Protein AF-A0AB37ZA26-F1 (afdb_monomer_lite)

Structure (mmCIF, N/CA/C/O backbone):
data_AF-A0AB37ZA26-F1
#
_entry.id   AF-A0AB37ZA26-F1
#
loop_
_atom_site.group_PDB
_atom_site.id
_atom_site.type_symbol
_atom_site.label_atom_id
_atom_site.label_alt_id
_atom_site.label_comp_id
_atom_site.label_asym_id
_atom_site.label_entity_id
_atom_site.label_seq_id
_atom_site.pdbx_PDB_ins_code
_atom_site.Cartn_x
_atom_site.Cartn_y
_atom_site.Cartn_z
_atom_site.occupancy
_atom_site.B_iso_or_equiv
_atom_site.auth_seq_id
_atom_site.auth_comp_id
_atom_site.auth_asym_id
_atom_site.auth_atom_id
_atom_site.pdbx_PDB_model_num
ATOM 1 N N . MET A 1 1 ? -25.877 15.113 -0.110 1.00 60.66 1 MET A N 1
ATOM 2 C CA . MET A 1 1 ? -24.576 14.410 -0.124 1.00 60.66 1 MET A CA 1
ATOM 3 C C . MET A 1 1 ? -24.466 13.686 -1.463 1.00 60.66 1 MET A C 1
ATOM 5 O O . MET A 1 1 ? -25.486 13.203 -1.935 1.00 60.66 1 MET A O 1
ATOM 9 N N . ASN A 1 2 ? -23.315 13.694 -2.143 1.00 89.75 2 ASN A N 1
ATOM 10 C CA . ASN A 1 2 ? -23.163 12.943 -3.402 1.00 89.75 2 ASN A CA 1
ATOM 11 C C . ASN A 1 2 ? -23.106 11.433 -3.080 1.00 89.75 2 ASN A C 1
ATOM 13 O O . ASN A 1 2 ? -22.449 11.061 -2.110 1.00 89.75 2 ASN A O 1
ATOM 17 N N . LYS A 1 3 ? -23.729 10.569 -3.896 1.00 82.69 3 LYS A N 1
ATOM 18 C CA . LYS A 1 3 ? -23.674 9.094 -3.773 1.00 82.69 3 LYS A CA 1
ATOM 19 C C . LYS A 1 3 ? -22.244 8.561 -3.620 1.00 82.69 3 LYS A C 1
ATOM 21 O O . LYS A 1 3 ? -22.006 7.597 -2.903 1.00 82.69 3 LYS A O 1
ATOM 26 N N . LEU A 1 4 ? -21.283 9.217 -4.271 1.00 76.06 4 LEU A N 1
ATOM 27 C CA . LEU A 1 4 ? -19.858 8.884 -4.183 1.00 76.06 4 LEU A CA 1
ATOM 28 C C . LEU A 1 4 ? -19.309 9.094 -2.763 1.00 76.06 4 LEU A C 1
ATOM 30 O O . LEU A 1 4 ? -18.535 8.292 -2.260 1.00 76.06 4 LEU A O 1
ATOM 34 N N . GLN A 1 5 ? -19.764 10.144 -2.089 1.00 75.88 5 GLN A N 1
ATOM 35 C CA . GLN A 1 5 ? -19.362 10.503 -0.733 1.00 75.88 5 GLN A CA 1
ATOM 36 C C . GLN A 1 5 ? -20.000 9.576 0.308 1.00 75.88 5 GLN A C 1
ATOM 38 O O . GLN A 1 5 ? -19.329 9.159 1.245 1.00 75.88 5 GLN A O 1
ATOM 43 N N . GLU A 1 6 ? -21.267 9.201 0.110 1.00 79.12 6 GLU A N 1
ATOM 44 C CA . GLU A 1 6 ? -21.939 8.177 0.924 1.00 79.12 6 GLU A CA 1
ATOM 45 C C . GLU A 1 6 ? -21.231 6.828 0.820 1.00 79.12 6 GLU A C 1
ATOM 47 O O . GLU A 1 6 ? -20.926 6.217 1.841 1.00 79.12 6 GLU A O 1
ATOM 52 N N . ALA A 1 7 ? -20.891 6.402 -0.400 1.00 76.56 7 ALA A N 1
ATOM 53 C CA . ALA A 1 7 ? -20.139 5.174 -0.606 1.00 76.56 7 ALA A CA 1
ATOM 54 C C . ALA A 1 7 ? -18.771 5.239 0.085 1.00 76.56 7 ALA A C 1
ATOM 56 O O . ALA A 1 7 ? -18.401 4.304 0.789 1.00 76.56 7 ALA A O 1
ATOM 57 N N . LEU A 1 8 ? -18.018 6.334 -0.066 1.00 72.44 8 LEU A N 1
ATOM 58 C CA . LEU A 1 8 ? -16.696 6.495 0.553 1.00 72.44 8 LEU A CA 1
ATOM 59 C C . LEU A 1 8 ? -16.746 6.456 2.088 1.00 72.44 8 LEU A C 1
ATOM 61 O O . LEU A 1 8 ? -15.865 5.846 2.693 1.00 72.44 8 LEU A O 1
ATOM 65 N N . ASN A 1 9 ? -17.791 7.029 2.686 1.00 78.38 9 ASN A N 1
ATOM 66 C CA . ASN A 1 9 ? -17.961 7.138 4.137 1.00 78.38 9 ASN A CA 1
ATOM 67 C C . ASN A 1 9 ? -18.639 5.924 4.789 1.00 78.38 9 ASN A C 1
ATOM 69 O O . ASN A 1 9 ? -18.799 5.911 6.008 1.00 78.38 9 ASN A O 1
ATOM 73 N N . ALA A 1 10 ? -19.054 4.923 4.010 1.00 84.62 10 ALA A N 1
ATOM 74 C CA . ALA A 1 10 ? -19.659 3.720 4.562 1.00 84.62 10 ALA A CA 1
ATOM 75 C C . ALA A 1 10 ? -18.673 3.003 5.514 1.00 84.62 10 ALA A C 1
ATOM 77 O O . ALA A 1 10 ? -17.527 2.756 5.114 1.00 84.62 10 ALA A O 1
ATOM 78 N N . PRO A 1 11 ? -19.090 2.676 6.753 1.00 85.94 11 PRO A N 1
ATOM 79 C CA . PRO A 1 11 ? -18.254 1.941 7.693 1.00 85.94 11 PRO A CA 1
ATOM 80 C C . PRO A 1 11 ? -17.977 0.531 7.171 1.00 85.94 11 PRO A C 1
ATOM 82 O O . PRO A 1 11 ? -18.810 -0.070 6.489 1.00 85.94 11 PRO A O 1
ATOM 85 N N . GLY A 1 12 ? -16.788 0.020 7.476 1.00 89.75 12 GLY A N 1
ATOM 86 C CA . GLY A 1 12 ? -16.419 -1.351 7.149 1.00 89.75 12 GLY A CA 1
ATOM 87 C C . GLY A 1 12 ? -16.925 -2.350 8.193 1.00 89.75 12 GLY A C 1
ATOM 88 O O . GLY A 1 12 ? -17.235 -1.987 9.326 1.00 89.75 12 GLY A O 1
ATOM 89 N N . ASP A 1 13 ? -17.001 -3.617 7.800 1.00 92.50 13 ASP A N 1
ATOM 90 C CA . ASP A 1 13 ? -17.467 -4.750 8.611 1.00 92.50 13 ASP A CA 1
ATOM 91 C C . ASP A 1 13 ? -16.323 -5.660 9.103 1.00 92.50 13 ASP A C 1
ATOM 93 O O . ASP A 1 13 ? -16.543 -6.637 9.818 1.00 92.50 13 ASP A O 1
ATOM 97 N N . THR A 1 14 ? -15.081 -5.342 8.742 1.00 94.44 14 THR A N 1
ATOM 98 C CA . THR A 1 14 ? -13.905 -6.178 8.984 1.00 94.44 14 THR A CA 1
ATOM 99 C C . THR A 1 14 ? -13.203 -5.757 10.279 1.00 94.44 14 THR A C 1
ATOM 101 O O . THR A 1 14 ? -12.944 -4.568 10.466 1.00 94.44 14 THR A O 1
ATOM 104 N N . PRO A 1 15 ? -12.827 -6.687 11.175 1.00 96.44 15 PRO A N 1
ATOM 105 C CA . PRO A 1 15 ? -12.039 -6.353 12.360 1.00 96.44 15 PRO A CA 1
ATOM 106 C C . PRO A 1 15 ? -10.756 -5.590 12.004 1.00 96.44 15 PRO A C 1
ATOM 108 O O . PRO A 1 15 ? -10.009 -6.014 11.114 1.00 96.44 15 PRO A O 1
ATOM 111 N N . LEU A 1 16 ? -10.452 -4.505 12.729 1.00 96.88 16 LEU A N 1
ATOM 112 C CA . LEU A 1 16 ? -9.301 -3.644 12.419 1.00 96.88 16 LEU A CA 1
ATOM 113 C C . LEU A 1 16 ? -7.978 -4.419 12.355 1.00 96.88 16 LEU A C 1
ATOM 115 O O . LEU A 1 16 ? -7.134 -4.134 11.510 1.00 96.88 16 LEU A O 1
ATOM 119 N N . TRP A 1 17 ? -7.792 -5.419 13.219 1.00 96.62 17 TRP A N 1
ATOM 120 C CA . TRP A 1 17 ? -6.559 -6.205 13.246 1.00 96.62 17 TRP A CA 1
ATOM 121 C C . TRP A 1 17 ? -6.336 -6.997 11.946 1.00 96.62 17 TRP A C 1
ATOM 123 O O . TRP A 1 17 ? -5.192 -7.140 11.530 1.00 96.62 17 TRP A O 1
ATOM 133 N N . ILE A 1 18 ? -7.401 -7.453 11.272 1.00 97.44 18 ILE A N 1
ATOM 134 C CA . ILE A 1 18 ? -7.316 -8.144 9.973 1.00 97.44 18 ILE A CA 1
ATOM 135 C C . ILE A 1 18 ? -6.9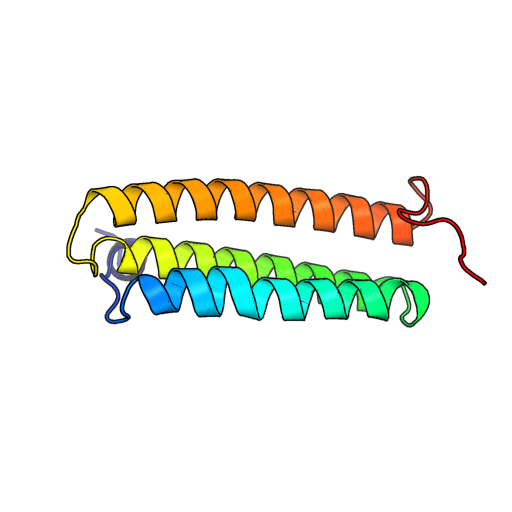27 -7.140 8.892 1.00 97.44 18 ILE A C 1
ATOM 137 O O . ILE A 1 18 ? -5.963 -7.357 8.155 1.00 97.44 18 ILE A O 1
ATOM 141 N N . ALA A 1 19 ? -7.646 -6.015 8.841 1.00 96.81 19 ALA A N 1
ATOM 142 C CA . ALA A 1 19 ? -7.389 -4.945 7.886 1.00 96.81 19 ALA A CA 1
ATOM 143 C C . ALA A 1 19 ? -5.945 -4.429 7.986 1.00 96.81 19 ALA A C 1
ATOM 145 O O . ALA A 1 19 ? -5.253 -4.286 6.979 1.00 96.81 19 ALA A O 1
ATOM 146 N N . PHE A 1 20 ? -5.476 -4.187 9.207 1.00 97.50 20 PHE A N 1
ATOM 147 C CA . PHE A 1 20 ? -4.154 -3.634 9.452 1.00 97.50 20 PHE A CA 1
ATOM 148 C C . PHE A 1 20 ? -3.045 -4.686 9.319 1.00 97.50 20 PHE A C 1
ATOM 150 O O . PHE A 1 20 ? -2.141 -4.514 8.505 1.00 97.50 20 PHE A O 1
ATOM 157 N N . TRP A 1 21 ? -3.099 -5.792 10.070 1.00 97.62 21 TRP A N 1
ATOM 158 C CA . TRP A 1 21 ? -1.982 -6.742 10.119 1.00 97.62 21 TRP A CA 1
ATOM 159 C C . TRP A 1 21 ? -1.931 -7.688 8.926 1.00 97.62 21 TRP A C 1
ATOM 161 O O . TRP A 1 21 ? -0.844 -7.937 8.410 1.00 97.62 21 TRP A O 1
ATOM 171 N N . LEU A 1 22 ? -3.066 -8.218 8.463 1.00 97.62 22 LEU A N 1
ATOM 172 C CA . LEU A 1 22 ? -3.045 -9.148 7.333 1.00 97.62 22 LEU A CA 1
ATOM 173 C C . LEU A 1 22 ? -2.934 -8.395 6.012 1.00 97.62 22 LEU A C 1
ATOM 175 O O . LEU A 1 22 ? -1.965 -8.598 5.280 1.00 97.62 22 LEU A O 1
ATOM 179 N N . TYR A 1 23 ? -3.880 -7.504 5.713 1.00 97.12 23 TYR A N 1
ATOM 180 C CA . TYR A 1 23 ? -3.865 -6.791 4.432 1.00 97.12 23 TYR A CA 1
ATOM 181 C C . TYR A 1 23 ? -2.765 -5.730 4.402 1.00 97.12 23 TYR A C 1
ATOM 183 O O . TYR A 1 23 ? -1.950 -5.706 3.478 1.00 97.12 23 TYR A O 1
ATOM 191 N N . GLY A 1 24 ? -2.707 -4.880 5.429 1.00 95.56 24 GLY A N 1
ATOM 192 C CA . GLY A 1 24 ? -1.765 -3.767 5.469 1.00 95.56 24 GLY A CA 1
ATOM 193 C C . GLY A 1 24 ? -0.310 -4.174 5.655 1.00 95.56 24 GLY A C 1
ATOM 194 O O . GLY A 1 24 ? 0.550 -3.623 4.971 1.00 95.56 24 GLY A O 1
ATOM 195 N N . VAL A 1 25 ? -0.022 -5.150 6.517 1.00 96.88 25 VAL A N 1
ATOM 196 C CA . VAL A 1 25 ? 1.359 -5.549 6.819 1.00 96.88 25 VAL A CA 1
ATOM 197 C C . VAL A 1 25 ? 1.755 -6.813 6.061 1.00 96.88 25 VAL A C 1
ATOM 199 O O . VAL A 1 25 ? 2.613 -6.737 5.183 1.00 96.88 25 VAL A O 1
ATOM 202 N N . ALA A 1 26 ? 1.158 -7.967 6.361 1.00 97.81 26 ALA A N 1
ATOM 203 C CA . ALA A 1 26 ? 1.648 -9.257 5.872 1.00 97.81 26 ALA A CA 1
ATOM 204 C C . ALA A 1 26 ? 1.610 -9.364 4.338 1.00 97.81 26 ALA A C 1
ATOM 206 O O . ALA A 1 26 ? 2.637 -9.632 3.711 1.00 97.81 26 ALA A O 1
ATOM 207 N N . ILE A 1 27 ? 0.456 -9.098 3.720 1.00 97.69 27 ILE A N 1
ATOM 208 C CA . ILE A 1 27 ? 0.309 -9.172 2.260 1.00 97.69 27 ILE A CA 1
ATOM 209 C C . ILE A 1 27 ? 1.161 -8.102 1.572 1.00 97.69 27 ILE A C 1
ATOM 211 O O . ILE A 1 27 ? 1.840 -8.418 0.596 1.00 97.69 27 ILE A O 1
ATOM 215 N N . SER A 1 28 ? 1.203 -6.869 2.092 1.00 96.69 28 SER A N 1
ATOM 216 C CA . SER A 1 28 ? 2.066 -5.815 1.536 1.00 96.69 28 SER A CA 1
ATOM 217 C C . SER A 1 28 ? 3.537 -6.230 1.495 1.00 96.69 28 SER A C 1
ATOM 219 O O . SER A 1 28 ? 4.201 -5.985 0.491 1.00 96.69 28 SER A O 1
ATOM 221 N N . HIS A 1 29 ? 4.046 -6.891 2.541 1.00 97.12 29 HIS A N 1
ATOM 222 C CA . HIS A 1 29 ? 5.432 -7.371 2.573 1.00 97.12 29 HIS A CA 1
ATOM 223 C C . HIS A 1 29 ? 5.672 -8.510 1.585 1.00 97.12 29 HIS A C 1
ATOM 225 O O . HIS A 1 29 ? 6.705 -8.523 0.919 1.00 97.12 29 HIS A O 1
ATOM 231 N N . VAL A 1 30 ? 4.723 -9.440 1.447 1.00 98.06 30 VAL A N 1
ATOM 232 C CA . VAL A 1 30 ? 4.814 -10.516 0.448 1.00 98.06 30 VAL A CA 1
ATOM 233 C C . VAL A 1 30 ? 4.826 -9.941 -0.970 1.00 98.06 30 VAL A C 1
ATOM 235 O O . VAL A 1 30 ? 5.675 -10.323 -1.778 1.00 98.06 30 VAL A O 1
ATOM 238 N N . LEU A 1 31 ? 3.931 -8.995 -1.272 1.00 97.25 31 LEU A N 1
ATOM 239 C CA . LEU A 1 31 ? 3.885 -8.317 -2.569 1.00 97.25 31 LEU A CA 1
ATOM 240 C C . LEU A 1 31 ? 5.181 -7.551 -2.837 1.00 97.25 31 LEU A C 1
ATOM 242 O O . LEU A 1 31 ? 5.804 -7.748 -3.879 1.00 97.25 31 LEU A O 1
ATOM 246 N N . PHE A 1 32 ? 5.621 -6.728 -1.886 1.00 96.62 32 PHE A N 1
ATOM 247 C CA . PHE A 1 32 ? 6.840 -5.941 -2.034 1.00 96.62 32 PHE A CA 1
ATOM 248 C C . PHE A 1 32 ? 8.083 -6.828 -2.188 1.00 96.62 32 PHE A C 1
ATOM 250 O O . PHE A 1 32 ? 8.885 -6.614 -3.095 1.00 96.62 32 PHE A O 1
ATOM 257 N N . GLY A 1 33 ? 8.214 -7.877 -1.373 1.00 96.69 33 GLY A N 1
ATOM 258 C CA . GLY A 1 33 ? 9.288 -8.863 -1.495 1.00 96.69 33 GLY A CA 1
ATOM 259 C C . GLY A 1 33 ? 9.289 -9.561 -2.857 1.00 96.69 33 GLY A C 1
ATOM 260 O O . GLY A 1 33 ? 10.341 -9.695 -3.478 1.00 96.69 33 GLY A O 1
ATOM 261 N N . SER A 1 34 ? 8.113 -9.919 -3.380 1.00 96.94 34 SER A N 1
ATOM 262 C CA . SER A 1 34 ? 7.982 -10.512 -4.720 1.00 96.94 34 SER A CA 1
ATOM 263 C C . SER A 1 34 ? 8.419 -9.543 -5.826 1.00 96.94 34 SER A C 1
ATOM 265 O O . SER A 1 34 ? 9.104 -9.944 -6.766 1.00 96.94 34 SER A O 1
ATOM 267 N N . ILE A 1 35 ? 8.090 -8.253 -5.695 1.00 96.25 35 ILE A N 1
ATOM 268 C CA . ILE A 1 35 ? 8.539 -7.197 -6.618 1.00 96.25 35 ILE A CA 1
ATOM 269 C C . ILE A 1 35 ? 10.062 -7.045 -6.575 1.00 96.25 35 ILE A C 1
ATOM 271 O O . ILE A 1 35 ? 10.693 -6.908 -7.623 1.00 96.25 35 ILE A O 1
ATOM 275 N N . MET A 1 36 ? 10.668 -7.119 -5.388 1.00 95.44 36 MET A N 1
ATOM 276 C CA . MET A 1 36 ? 12.126 -7.096 -5.239 1.00 95.44 36 MET A CA 1
ATOM 277 C C . MET A 1 36 ? 12.804 -8.269 -5.934 1.00 95.44 36 MET A C 1
ATOM 279 O O . MET A 1 36 ? 13.778 -8.062 -6.656 1.00 95.44 36 MET A O 1
ATOM 283 N N . LEU A 1 37 ? 12.260 -9.479 -5.802 1.00 94.12 37 LEU A N 1
ATOM 284 C CA . LEU A 1 37 ? 12.780 -10.641 -6.524 1.00 94.12 37 LEU A CA 1
ATOM 285 C C . LEU A 1 37 ? 12.660 -10.467 -8.044 1.00 94.12 37 LEU A C 1
ATOM 287 O O . LEU A 1 37 ? 13.567 -10.856 -8.778 1.00 94.12 37 LEU A O 1
ATOM 291 N N . ALA A 1 38 ? 11.582 -9.838 -8.517 1.00 94.56 38 ALA A N 1
ATOM 292 C CA . ALA A 1 38 ? 11.350 -9.598 -9.937 1.00 94.56 38 ALA A CA 1
ATOM 293 C C . ALA A 1 38 ? 12.264 -8.518 -10.551 1.00 94.56 38 ALA A C 1
ATOM 295 O O . ALA A 1 38 ? 12.364 -8.460 -11.775 1.00 94.56 38 ALA A O 1
ATOM 296 N N . PHE A 1 39 ? 12.950 -7.692 -9.749 1.00 93.62 39 PHE A N 1
ATOM 297 C CA . PHE A 1 39 ? 13.671 -6.495 -10.213 1.00 93.62 39 PHE A CA 1
ATOM 298 C C . PHE A 1 39 ? 14.617 -6.759 -11.399 1.00 93.62 39 PHE A C 1
ATOM 300 O O . PHE A 1 39 ? 14.565 -6.047 -12.399 1.00 93.62 39 PHE A O 1
ATOM 307 N N . ASN A 1 40 ? 15.435 -7.815 -11.328 1.00 90.81 40 ASN A N 1
ATOM 308 C CA . ASN A 1 40 ? 16.365 -8.199 -12.402 1.00 90.81 40 ASN A CA 1
ATOM 309 C C . ASN A 1 40 ? 15.799 -9.267 -13.360 1.00 90.81 40 ASN A C 1
ATOM 311 O O . ASN A 1 40 ? 16.493 -9.681 -14.284 1.00 90.81 40 ASN A O 1
ATOM 315 N N . GLN A 1 41 ? 14.572 -9.744 -13.134 1.00 93.44 41 GLN A N 1
ATOM 316 C CA . GLN A 1 41 ? 13.981 -10.864 -13.880 1.00 93.44 41 GLN A CA 1
ATOM 317 C C . GLN A 1 41 ? 12.992 -10.415 -14.960 1.00 93.44 41 GLN A C 1
ATOM 319 O O . GLN A 1 41 ? 12.674 -11.189 -15.861 1.00 93.44 41 GLN A O 1
ATOM 324 N N . VAL A 1 42 ? 12.483 -9.183 -14.876 1.00 95.06 42 VAL A N 1
ATOM 325 C CA . VAL A 1 42 ? 11.473 -8.663 -15.805 1.00 95.06 42 VAL A CA 1
ATOM 326 C C . VAL A 1 42 ? 11.952 -7.401 -16.516 1.00 95.06 42 VAL A C 1
ATOM 328 O O . VAL A 1 42 ? 12.753 -6.628 -15.991 1.00 95.06 42 VAL A O 1
ATOM 331 N N . ALA A 1 43 ? 11.429 -7.169 -17.721 1.00 95.81 43 ALA A N 1
ATOM 332 C CA . ALA A 1 43 ? 11.672 -5.927 -18.443 1.00 95.81 43 ALA A CA 1
ATOM 333 C C . ALA A 1 43 ? 10.919 -4.743 -17.805 1.00 95.81 43 ALA A C 1
ATOM 335 O O . ALA A 1 43 ? 9.945 -4.908 -17.065 1.00 95.81 43 ALA A O 1
ATOM 336 N N . THR A 1 44 ? 11.387 -3.529 -18.095 1.00 95.06 44 THR A N 1
ATOM 337 C CA . THR A 1 44 ? 10.931 -2.294 -17.442 1.00 95.06 44 THR A CA 1
ATOM 338 C C . THR A 1 44 ? 9.425 -2.037 -17.525 1.00 95.06 44 THR A C 1
ATOM 340 O O . THR A 1 44 ? 8.853 -1.656 -16.503 1.00 95.06 44 THR A O 1
ATOM 343 N N . PRO A 1 45 ? 8.733 -2.268 -18.661 1.00 97.06 45 PRO A N 1
ATOM 344 C CA . PRO A 1 45 ? 7.282 -2.086 -18.715 1.00 97.06 45 PRO A CA 1
ATOM 345 C C . PRO A 1 45 ? 6.537 -2.994 -17.729 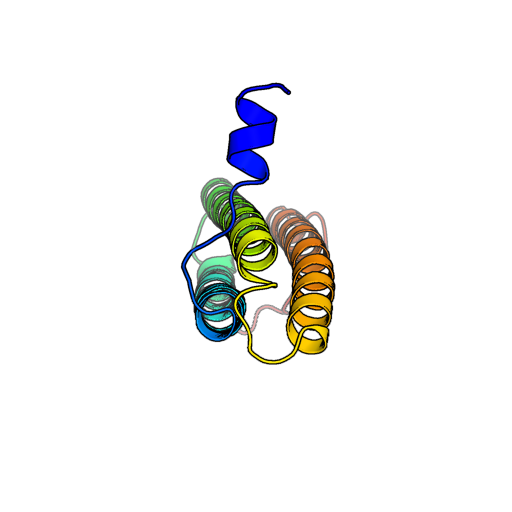1.00 97.06 45 PRO A C 1
ATOM 347 O O . PRO A 1 45 ? 5.652 -2.536 -17.009 1.00 97.06 45 PRO A O 1
ATOM 350 N N . GLN A 1 46 ? 6.933 -4.266 -17.642 1.00 97.69 46 GLN A N 1
ATOM 351 C CA . GLN A 1 46 ? 6.359 -5.238 -16.714 1.00 97.69 46 GLN A CA 1
ATOM 352 C C . GLN A 1 46 ? 6.634 -4.836 -15.263 1.00 97.69 46 GLN A C 1
ATOM 354 O O . GLN A 1 46 ? 5.727 -4.885 -14.434 1.00 97.69 46 GLN A O 1
ATOM 359 N N . PHE A 1 47 ? 7.856 -4.384 -14.964 1.00 97.56 47 PHE A N 1
ATOM 360 C CA . PHE A 1 47 ? 8.200 -3.881 -13.636 1.00 97.56 47 PHE A CA 1
ATOM 361 C C . PHE A 1 47 ? 7.342 -2.668 -13.243 1.00 97.56 47 PHE A C 1
ATOM 363 O O . PHE A 1 47 ? 6.806 -2.617 -12.138 1.00 97.56 47 PHE A O 1
ATOM 370 N N . GLY A 1 48 ? 7.133 -1.731 -14.173 1.00 97.62 48 GLY A N 1
ATOM 371 C CA . GLY A 1 48 ? 6.246 -0.584 -13.976 1.00 97.62 48 GLY A CA 1
ATOM 372 C C . GLY A 1 48 ? 4.806 -0.996 -13.653 1.00 97.62 48 GLY A C 1
ATOM 373 O O . GLY A 1 48 ? 4.208 -0.450 -12.728 1.00 97.62 48 GLY A O 1
ATOM 374 N N . VAL A 1 49 ? 4.264 -2.005 -14.345 1.00 98.25 49 VAL A N 1
ATOM 375 C CA . VAL A 1 49 ? 2.925 -2.548 -14.046 1.00 98.25 49 VAL A CA 1
ATOM 376 C C . VAL A 1 49 ? 2.866 -3.156 -12.642 1.00 98.25 49 VAL A C 1
ATOM 378 O O . VAL A 1 49 ? 1.914 -2.881 -11.913 1.00 98.25 49 VAL A O 1
ATOM 381 N N . LEU A 1 50 ? 3.877 -3.927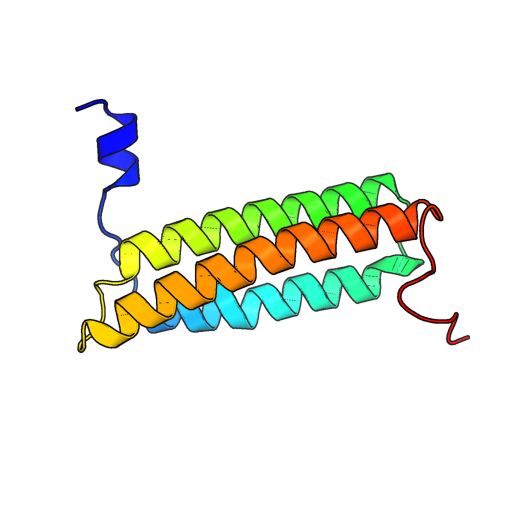 -12.227 1.00 98.12 50 LEU A N 1
ATOM 382 C CA . LEU A 1 50 ? 3.932 -4.501 -10.875 1.00 98.12 50 LEU A CA 1
ATOM 383 C C . LEU A 1 50 ? 3.908 -3.414 -9.789 1.00 98.12 50 LEU A C 1
ATOM 385 O O . LEU A 1 50 ? 3.169 -3.530 -8.810 1.00 98.12 50 LEU A O 1
ATOM 389 N N . LEU A 1 51 ? 4.667 -2.334 -9.985 1.00 98.19 51 LEU A N 1
ATOM 390 C CA . LEU A 1 51 ? 4.687 -1.194 -9.069 1.00 98.19 51 LEU A CA 1
ATOM 391 C C . LEU A 1 51 ? 3.351 -0.442 -9.045 1.00 98.19 51 LEU A C 1
ATOM 393 O O . LEU A 1 51 ? 2.869 -0.087 -7.971 1.00 98.19 51 LEU A O 1
ATOM 397 N N . LEU A 1 52 ? 2.718 -0.236 -10.202 1.00 98.06 52 LEU A N 1
ATOM 398 C CA . LEU A 1 52 ? 1.392 0.386 -10.273 1.00 98.06 52 LEU A CA 1
ATOM 399 C C . LEU A 1 52 ? 0.334 -0.446 -9.541 1.00 98.06 52 LEU A C 1
ATOM 401 O O . LEU A 1 52 ? -0.469 0.111 -8.793 1.00 98.06 52 LEU A O 1
ATOM 405 N N . VAL A 1 53 ? 0.357 -1.772 -9.705 1.00 98.25 53 VAL A N 1
ATOM 406 C CA . VAL A 1 53 ? -0.525 -2.690 -8.967 1.00 98.25 53 VAL A CA 1
ATOM 407 C C . VAL A 1 53 ? -0.272 -2.591 -7.463 1.00 98.25 53 VAL A C 1
ATOM 409 O O . VAL A 1 53 ? -1.228 -2.523 -6.692 1.00 98.25 53 VAL A O 1
ATOM 412 N N . PHE A 1 54 ? 0.987 -2.516 -7.030 1.00 98.25 54 PHE A N 1
ATOM 413 C CA . PHE A 1 54 ? 1.331 -2.357 -5.616 1.00 98.25 54 PHE A CA 1
ATOM 414 C C . PHE A 1 54 ? 0.847 -1.025 -5.027 1.00 98.25 54 PHE A C 1
ATOM 416 O O . PHE A 1 54 ? 0.293 -0.997 -3.925 1.00 98.25 54 PHE A O 1
ATOM 423 N N . VAL A 1 55 ? 0.975 0.077 -5.770 1.00 98.19 55 VAL A N 1
ATOM 424 C CA . VAL A 1 55 ? 0.436 1.385 -5.364 1.00 98.19 55 VAL A CA 1
ATOM 425 C C . VAL A 1 55 ? -1.092 1.348 -5.280 1.00 98.19 55 VAL A C 1
ATOM 427 O O . VAL A 1 55 ? -1.659 1.815 -4.291 1.00 98.19 55 VAL A O 1
ATOM 430 N N . ALA A 1 56 ? -1.769 0.747 -6.263 1.00 98.19 56 ALA A N 1
ATOM 431 C CA . ALA A 1 56 ? -3.223 0.591 -6.247 1.00 98.19 56 ALA A CA 1
ATOM 432 C C . ALA A 1 56 ? -3.699 -0.268 -5.062 1.00 98.19 56 ALA A C 1
ATOM 434 O O . ALA A 1 56 ? -4.649 0.101 -4.370 1.00 98.19 56 ALA A O 1
ATOM 435 N N . TYR A 1 57 ? -2.999 -1.370 -4.781 1.00 98.06 57 TYR A N 1
ATOM 436 C CA . TYR A 1 57 ? -3.241 -2.207 -3.608 1.00 98.06 57 TYR A CA 1
ATOM 437 C C . TYR A 1 57 ? -3.072 -1.417 -2.304 1.00 98.06 57 TYR A C 1
ATOM 439 O O . TYR A 1 57 ? -3.918 -1.489 -1.415 1.00 98.06 57 TYR A O 1
ATOM 447 N N . THR A 1 58 ? -2.024 -0.599 -2.209 1.00 97.44 58 THR A N 1
ATOM 448 C CA . THR A 1 58 ? -1.755 0.225 -1.024 1.00 97.44 58 THR A CA 1
ATOM 449 C C . THR A 1 58 ? -2.852 1.273 -0.802 1.00 97.44 58 THR A C 1
ATOM 451 O O . THR A 1 58 ? -3.306 1.465 0.326 1.00 97.44 58 THR A O 1
ATOM 454 N N . ALA A 1 59 ? -3.351 1.903 -1.870 1.00 96.94 59 ALA A N 1
ATOM 455 C CA . ALA A 1 59 ? -4.487 2.824 -1.794 1.00 96.94 59 ALA A CA 1
ATOM 456 C C . ALA A 1 59 ? -5.777 2.120 -1.334 1.00 96.94 59 ALA A C 1
ATOM 458 O O . ALA A 1 59 ? -6.543 2.673 -0.539 1.00 96.94 59 ALA A O 1
ATOM 459 N N . TRP A 1 60 ? -6.002 0.884 -1.791 1.00 96.69 60 TRP A N 1
ATOM 460 C CA . TRP A 1 60 ? -7.111 0.057 -1.320 1.00 96.69 60 TRP A CA 1
ATOM 461 C C . TRP A 1 60 ? -6.977 -0.282 0.171 1.00 96.69 60 TRP A C 1
ATOM 463 O O . TRP A 1 60 ? -7.924 -0.056 0.923 1.00 96.69 60 TRP A O 1
ATOM 473 N N . VAL A 1 61 ? -5.799 -0.720 0.629 1.00 96.69 61 VAL A N 1
ATOM 474 C CA . VAL A 1 61 ? -5.515 -0.964 2.056 1.00 96.69 61 VAL A CA 1
ATOM 475 C C . VAL A 1 61 ? -5.790 0.283 2.892 1.00 96.69 61 VAL A C 1
ATOM 477 O O . VAL A 1 61 ? -6.446 0.180 3.927 1.00 96.69 61 VAL A O 1
ATOM 480 N N . LEU A 1 62 ? -5.339 1.460 2.446 1.00 96.69 62 LEU A N 1
ATOM 481 C CA . LEU A 1 62 ? -5.602 2.720 3.141 1.00 96.69 62 LEU A CA 1
ATOM 482 C C . LEU A 1 62 ? -7.102 2.938 3.333 1.00 96.69 62 LEU A C 1
ATOM 484 O O . LEU A 1 62 ? -7.533 3.249 4.443 1.00 96.69 62 LEU A O 1
ATOM 488 N N . ASN A 1 63 ? -7.904 2.729 2.287 1.00 95.56 63 ASN A N 1
ATOM 489 C CA . ASN A 1 63 ? -9.356 2.854 2.380 1.00 95.56 63 ASN A CA 1
ATOM 490 C C . ASN A 1 63 ? -9.968 1.825 3.347 1.00 95.56 63 ASN A C 1
ATOM 492 O O . ASN A 1 63 ? -10.801 2.188 4.180 1.00 95.56 63 ASN A O 1
ATOM 496 N N . VAL A 1 64 ? -9.531 0.565 3.272 1.00 95.69 64 VAL A N 1
ATOM 497 C CA . VAL A 1 64 ? -10.014 -0.514 4.146 1.00 95.69 64 V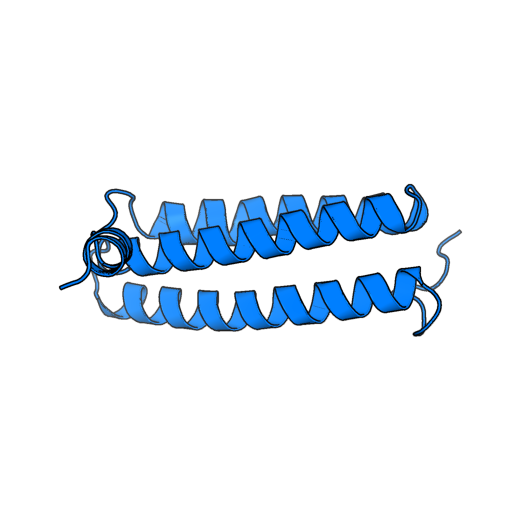AL A CA 1
ATOM 498 C C . VAL A 1 64 ? -9.684 -0.221 5.608 1.00 95.69 64 VAL A C 1
ATOM 500 O O . VAL A 1 64 ? -10.576 -0.294 6.451 1.00 95.69 64 VAL A O 1
ATOM 503 N N . VAL A 1 65 ? -8.451 0.174 5.929 1.00 96.44 65 VAL A N 1
ATOM 504 C CA . VAL A 1 65 ? -8.078 0.553 7.300 1.00 96.44 65 VAL A CA 1
ATOM 505 C C . VAL A 1 65 ? -8.879 1.770 7.756 1.00 96.44 65 VAL A C 1
ATOM 507 O O . VAL A 1 65 ? -9.374 1.784 8.879 1.00 96.44 65 VAL A O 1
ATOM 510 N N . TRP A 1 66 ? -9.070 2.772 6.894 1.00 94.88 66 TRP A N 1
ATOM 511 C CA . TRP A 1 66 ? -9.802 3.985 7.263 1.00 94.88 66 TRP A CA 1
ATOM 512 C C . TRP A 1 66 ? -11.250 3.704 7.672 1.00 94.88 66 TRP A C 1
ATOM 514 O O . TRP A 1 66 ? -11.715 4.241 8.684 1.00 94.88 66 TRP A O 1
ATOM 524 N N . ARG A 1 67 ? -11.931 2.841 6.907 1.00 94.19 67 ARG A N 1
ATOM 525 C CA . ARG A 1 67 ? -13.325 2.427 7.132 1.00 94.19 67 ARG A CA 1
ATOM 526 C C . ARG A 1 67 ? -13.510 1.499 8.328 1.00 94.19 67 ARG A C 1
ATOM 528 O O . ARG A 1 67 ? -14.588 1.487 8.910 1.00 94.19 67 ARG A O 1
ATOM 535 N N . ASN A 1 68 ? -12.485 0.724 8.676 1.00 95.69 68 ASN A N 1
ATOM 536 C CA . ASN A 1 68 ? -12.530 -0.251 9.769 1.00 95.69 68 ASN A CA 1
ATOM 537 C C . ASN A 1 68 ? -11.818 0.232 11.040 1.00 95.69 68 ASN A C 1
ATOM 539 O O . ASN A 1 68 ? -11.717 -0.520 12.003 1.00 95.69 68 ASN A O 1
ATOM 543 N N . ALA A 1 69 ? -11.319 1.471 11.071 1.00 94.62 69 ALA A N 1
ATOM 544 C CA . ALA A 1 69 ? -10.576 2.002 12.215 1.00 94.62 69 ALA A CA 1
ATOM 545 C C . ALA A 1 69 ? -11.398 2.034 13.511 1.00 94.62 69 ALA A C 1
ATOM 547 O O . ALA A 1 69 ? -10.822 1.951 14.588 1.00 94.62 69 ALA A O 1
ATOM 548 N N . ASP A 1 70 ? -12.723 2.121 13.402 1.00 93.75 70 ASP A N 1
ATOM 549 C CA . ASP A 1 70 ? -13.629 2.123 14.551 1.00 93.75 70 ASP A CA 1
ATOM 550 C C . ASP A 1 70 ? -14.076 0.693 14.943 1.00 93.75 70 ASP A C 1
ATOM 552 O O . ASP A 1 70 ? -14.730 0.503 15.963 1.00 93.75 70 ASP A O 1
ATOM 556 N N . ASN A 1 71 ? -13.681 -0.339 14.177 1.00 94.06 71 ASN A N 1
ATOM 557 C CA . ASN A 1 71 ? -13.946 -1.754 14.471 1.00 94.06 71 ASN A CA 1
ATOM 558 C C . ASN A 1 71 ? -12.840 -2.353 15.360 1.00 94.06 71 ASN A C 1
ATOM 560 O O . ASN A 1 71 ? -12.108 -3.278 14.981 1.00 94.06 71 ASN A O 1
ATOM 564 N N . VAL A 1 72 ? -12.671 -1.748 16.534 1.00 95.81 72 VAL A N 1
ATOM 565 C CA . VAL A 1 72 ? -11.682 -2.114 17.550 1.00 95.81 72 VAL A CA 1
ATOM 566 C C . VAL A 1 72 ? -12.211 -1.731 18.931 1.00 95.81 72 VAL A C 1
ATOM 568 O O . VAL A 1 72 ? -12.959 -0.769 19.063 1.00 95.81 72 VAL A O 1
ATOM 571 N N . GLY A 1 73 ? -11.827 -2.478 19.969 1.00 92.44 73 GLY A N 1
ATOM 572 C CA . GLY A 1 73 ? -12.311 -2.218 21.330 1.00 92.44 73 GLY A CA 1
ATOM 573 C C . GLY A 1 73 ? -11.860 -0.873 21.907 1.00 92.44 73 GLY A C 1
ATOM 574 O O . GLY A 1 73 ? -12.614 -0.261 22.651 1.00 92.44 73 GLY A O 1
ATOM 575 N N . GLU A 1 74 ? -10.663 -0.401 21.539 1.00 95.12 74 GLU A N 1
ATOM 576 C CA . GLU A 1 74 ? -10.100 0.854 22.044 1.00 95.12 74 GLU A CA 1
ATOM 577 C C . GLU A 1 74 ? -9.854 1.874 20.919 1.00 95.12 74 GLU A C 1
ATOM 579 O O . GLU A 1 74 ? -9.012 1.621 20.046 1.00 95.12 74 GLU A O 1
ATOM 584 N N . PRO A 1 75 ? -10.517 3.053 20.936 1.00 93.69 75 PRO A N 1
ATOM 585 C CA . PRO A 1 75 ? -10.461 4.035 19.844 1.00 93.69 75 PRO A CA 1
ATOM 586 C C . PRO A 1 75 ? -9.052 4.527 19.491 1.00 93.69 75 PRO A C 1
ATOM 588 O O . PRO A 1 75 ? -8.778 4.884 18.342 1.00 93.69 75 PRO A O 1
ATOM 591 N N . ILE A 1 76 ? -8.135 4.534 20.465 1.00 96.44 76 ILE A N 1
ATOM 592 C CA . ILE A 1 76 ? -6.744 4.953 20.255 1.00 96.44 76 ILE A CA 1
ATOM 593 C C . ILE A 1 76 ? -6.032 4.080 19.212 1.00 96.44 76 ILE A C 1
ATOM 595 O O . ILE A 1 76 ? -5.263 4.595 18.399 1.00 96.44 76 ILE A O 1
ATOM 599 N N . TYR A 1 77 ? -6.329 2.777 19.159 1.00 96.25 77 TYR A N 1
ATOM 600 C CA . TYR A 1 77 ? -5.718 1.875 18.180 1.00 96.25 77 TYR A CA 1
ATOM 601 C C . TYR A 1 77 ? -6.203 2.149 16.755 1.00 96.25 77 TYR A C 1
ATOM 603 O O . TYR A 1 77 ? -5.411 2.050 15.818 1.00 96.25 77 TYR A O 1
ATOM 611 N N . GLY A 1 78 ? -7.458 2.572 16.588 1.00 96.56 78 GLY A N 1
ATOM 612 C CA . GLY A 1 78 ? -7.994 3.027 15.305 1.00 96.56 78 GLY A CA 1
ATOM 613 C C . GLY A 1 78 ? -7.247 4.237 14.754 1.00 96.56 78 GLY A C 1
ATOM 614 O O . GLY A 1 78 ? -6.857 4.267 13.583 1.00 96.56 78 GLY A O 1
ATOM 615 N N . GLN A 1 79 ? -6.981 5.222 15.615 1.00 96.88 79 GLN A N 1
ATOM 616 C CA . GLN A 1 79 ? -6.221 6.418 15.242 1.00 96.88 79 GLN A CA 1
ATOM 617 C C . GLN A 1 79 ? -4.775 6.074 14.872 1.00 96.88 79 GLN A C 1
ATOM 619 O O . GLN A 1 79 ? -4.292 6.504 13.823 1.00 96.88 79 GLN A O 1
ATOM 624 N N . ILE A 1 80 ? -4.107 5.251 15.687 1.00 97.38 80 ILE A N 1
ATOM 625 C CA . ILE A 1 80 ? -2.742 4.782 15.413 1.00 97.38 80 ILE A CA 1
ATOM 626 C C . ILE A 1 80 ? -2.684 4.050 14.065 1.00 97.38 80 ILE A C 1
ATOM 628 O O . ILE A 1 80 ? -1.830 4.366 13.234 1.00 97.38 80 ILE A O 1
ATOM 632 N N . ALA A 1 81 ? -3.617 3.129 13.806 1.00 97.06 81 ALA A N 1
ATOM 633 C CA . ALA A 1 81 ? -3.677 2.385 12.550 1.00 97.06 81 ALA A CA 1
ATOM 634 C C . ALA A 1 81 ? -3.851 3.310 11.334 1.00 97.06 81 ALA A C 1
ATOM 636 O O . ALA A 1 81 ? -3.169 3.117 10.324 1.00 97.06 81 ALA A O 1
ATOM 637 N N . ARG A 1 82 ? -4.697 4.348 11.428 1.00 96.88 82 ARG A N 1
ATOM 638 C CA . ARG A 1 82 ? -4.853 5.361 10.366 1.00 96.88 82 ARG A CA 1
ATOM 639 C C . ARG A 1 82 ? -3.535 6.089 10.088 1.00 96.88 82 ARG A C 1
ATOM 641 O O . ARG A 1 82 ? -3.105 6.121 8.936 1.00 96.88 82 ARG A O 1
ATOM 648 N N . PHE A 1 83 ? -2.869 6.624 11.113 1.00 97.81 83 PHE A N 1
ATOM 649 C CA . PHE A 1 83 ? -1.611 7.363 10.929 1.00 97.81 83 PHE A CA 1
ATOM 650 C C . PHE A 1 83 ? -0.494 6.490 10.354 1.00 97.81 83 PHE A C 1
ATOM 652 O O . PHE A 1 83 ? 0.171 6.900 9.400 1.00 97.81 83 PHE A O 1
ATOM 659 N N . LEU A 1 84 ? -0.324 5.274 10.879 1.00 97.25 84 LEU A N 1
ATOM 660 C CA . LEU A 1 84 ? 0.670 4.327 10.373 1.00 97.25 84 LEU A CA 1
ATOM 661 C C . LEU A 1 84 ? 0.396 3.951 8.915 1.00 97.25 84 LEU A C 1
ATOM 663 O O . LEU A 1 84 ? 1.321 3.923 8.106 1.00 97.25 84 LEU A O 1
ATOM 667 N N . THR A 1 85 ? -0.868 3.727 8.555 1.00 97.12 85 THR A N 1
ATOM 668 C CA . THR A 1 85 ? -1.239 3.358 7.181 1.00 97.12 85 THR A CA 1
ATOM 669 C C . THR A 1 85 ? -1.032 4.515 6.206 1.00 97.12 85 THR A C 1
ATOM 671 O O . THR A 1 85 ? -0.558 4.293 5.093 1.00 97.12 85 THR A O 1
ATOM 674 N N . VAL A 1 86 ? -1.318 5.759 6.608 1.00 97.56 86 VAL A N 1
ATOM 675 C CA . VAL A 1 86 ? -1.022 6.949 5.789 1.00 97.56 86 VAL A CA 1
ATOM 676 C C . VAL A 1 86 ? 0.486 7.100 5.575 1.00 97.56 86 VAL A C 1
ATOM 678 O O . VAL A 1 86 ? 0.925 7.244 4.433 1.00 97.56 86 VAL A O 1
ATOM 681 N N . ALA A 1 87 ? 1.282 7.016 6.645 1.00 97.62 87 ALA A N 1
ATOM 682 C CA . ALA A 1 87 ? 2.739 7.121 6.562 1.00 97.62 87 ALA A CA 1
ATOM 683 C C . ALA A 1 87 ? 3.340 6.027 5.663 1.00 97.62 87 ALA A C 1
ATOM 685 O O . ALA A 1 87 ? 4.149 6.319 4.779 1.00 97.62 87 ALA A O 1
ATOM 686 N N . TRP A 1 88 ? 2.885 4.784 5.833 1.00 96.25 88 TRP A N 1
ATOM 687 C CA . TRP A 1 88 ? 3.269 3.661 4.981 1.00 96.25 88 TRP A CA 1
ATOM 688 C C . TRP A 1 88 ? 2.881 3.883 3.517 1.00 96.25 88 TRP A C 1
ATOM 690 O O . TRP A 1 88 ? 3.686 3.636 2.627 1.00 96.25 88 TRP A O 1
ATOM 700 N N . SER A 1 89 ? 1.683 4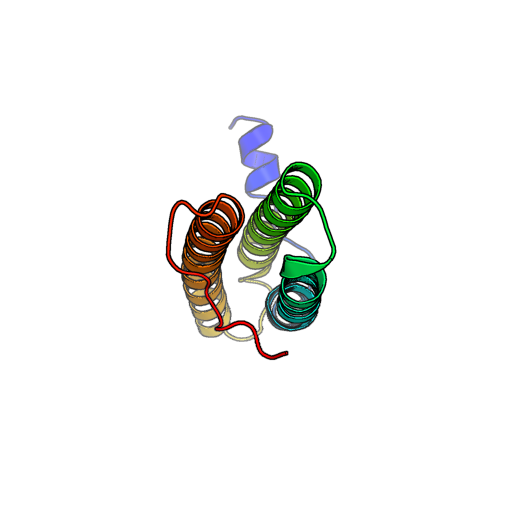.403 3.248 1.00 96.62 89 SER A N 1
ATOM 701 C CA . SER A 1 89 ? 1.208 4.616 1.875 1.00 96.62 89 SER A CA 1
ATOM 702 C C . SER A 1 89 ? 2.045 5.651 1.126 1.00 96.62 89 SER A C 1
ATOM 704 O O . SER A 1 89 ? 2.394 5.444 -0.036 1.00 96.62 89 SER A O 1
ATOM 706 N N . ILE A 1 90 ? 2.424 6.739 1.802 1.00 97.69 90 ILE A N 1
ATOM 707 C CA . ILE A 1 90 ? 3.340 7.742 1.243 1.00 97.69 90 ILE A CA 1
ATOM 708 C C . ILE A 1 90 ? 4.704 7.101 0.961 1.00 97.69 90 ILE A C 1
ATOM 710 O O . ILE A 1 90 ? 5.256 7.275 -0.127 1.00 97.69 90 ILE A O 1
ATOM 714 N N . ASN A 1 91 ? 5.231 6.321 1.910 1.00 97.31 91 ASN A N 1
ATOM 715 C CA . ASN A 1 91 ? 6.495 5.614 1.731 1.00 97.31 91 ASN A CA 1
ATOM 716 C C . ASN A 1 91 ? 6.453 4.639 0.541 1.00 97.31 91 ASN A C 1
ATOM 718 O O . ASN A 1 91 ? 7.349 4.678 -0.296 1.00 97.31 91 ASN A O 1
ATOM 722 N N . ALA A 1 92 ? 5.401 3.830 0.418 1.00 96.62 92 ALA A N 1
ATOM 723 C CA . ALA A 1 92 ? 5.233 2.859 -0.658 1.00 96.62 92 ALA A CA 1
ATOM 724 C C . ALA A 1 92 ? 5.224 3.519 -2.046 1.00 96.62 92 ALA A C 1
ATOM 726 O O . ALA A 1 92 ? 5.855 3.009 -2.975 1.00 96.62 92 ALA A O 1
ATOM 727 N N . VAL A 1 93 ? 4.566 4.676 -2.186 1.00 97.62 93 VAL A N 1
ATOM 728 C CA . VAL A 1 93 ? 4.572 5.463 -3.432 1.00 97.62 93 VAL A CA 1
ATOM 729 C C . VAL A 1 93 ? 5.976 5.975 -3.749 1.00 97.62 93 VAL A C 1
ATOM 731 O O . VAL A 1 93 ? 6.447 5.806 -4.875 1.00 97.62 93 VAL A O 1
ATOM 734 N N . LEU A 1 94 ? 6.666 6.558 -2.764 1.00 97.69 94 LEU A N 1
ATOM 735 C CA . LEU A 1 94 ? 8.025 7.074 -2.949 1.00 97.69 94 LEU A CA 1
ATOM 736 C C . LEU A 1 94 ? 9.005 5.961 -3.331 1.00 97.69 94 LEU A C 1
ATOM 738 O O . LEU A 1 94 ? 9.728 6.090 -4.317 1.00 97.69 94 LEU A O 1
ATOM 742 N N . VAL A 1 95 ? 8.997 4.851 -2.590 1.00 96.19 95 VAL A N 1
ATOM 743 C CA . VAL A 1 95 ? 9.847 3.684 -2.856 1.00 96.19 95 VAL A CA 1
ATOM 744 C C . VAL A 1 95 ? 9.562 3.125 -4.247 1.00 96.19 95 VAL A C 1
ATOM 746 O O . VAL A 1 95 ? 10.501 2.895 -5.004 1.00 96.19 95 VAL A O 1
ATOM 749 N N . SER A 1 96 ? 8.293 2.987 -4.637 1.00 97.25 96 SER A N 1
ATOM 750 C CA . SER A 1 96 ? 7.927 2.542 -5.988 1.00 97.25 96 SER A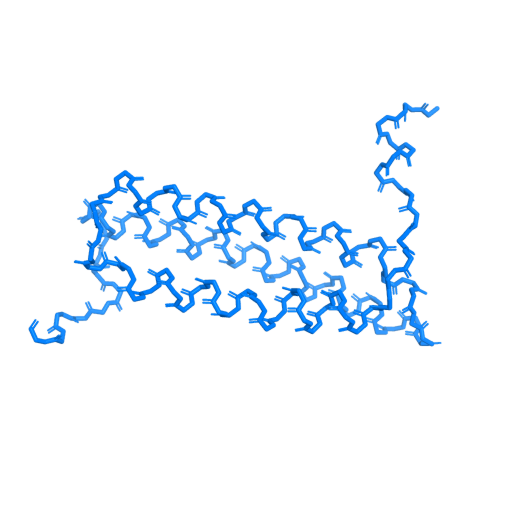 CA 1
ATOM 751 C C . SER A 1 96 ? 8.480 3.476 -7.069 1.00 97.25 96 SER A C 1
ATOM 753 O O . SER A 1 96 ? 9.044 3.009 -8.057 1.00 97.25 96 SER A O 1
ATOM 755 N N . GLY A 1 97 ? 8.394 4.794 -6.862 1.00 96.44 97 GLY A N 1
ATOM 756 C CA . GLY A 1 97 ? 8.978 5.784 -7.768 1.00 96.44 97 GLY A CA 1
ATOM 757 C C . GLY A 1 97 ? 10.494 5.630 -7.911 1.00 96.44 97 GLY A C 1
ATOM 758 O O . GLY A 1 97 ? 11.001 5.535 -9.029 1.00 96.44 97 GLY A O 1
ATOM 759 N N . PHE A 1 98 ? 11.222 5.534 -6.795 1.00 95.38 98 PHE A N 1
ATOM 760 C CA . PHE A 1 98 ? 12.677 5.348 -6.819 1.00 95.38 98 PHE A CA 1
ATOM 761 C C . PHE A 1 98 ? 13.095 4.027 -7.467 1.00 95.38 98 PHE A C 1
ATOM 763 O O . PHE A 1 98 ? 14.055 3.999 -8.237 1.00 95.38 98 PHE A O 1
ATOM 770 N N . LEU A 1 99 ? 12.363 2.944 -7.211 1.00 95.56 99 LEU A N 1
ATOM 771 C CA . LEU A 1 99 ? 12.622 1.649 -7.833 1.00 95.56 99 LEU A CA 1
ATOM 772 C C . LEU A 1 99 ? 12.420 1.693 -9.344 1.00 95.56 99 LEU A C 1
ATOM 774 O O . LEU A 1 99 ? 13.243 1.151 -10.079 1.00 95.56 99 LEU A O 1
ATOM 778 N N . PHE A 1 100 ? 11.367 2.359 -9.816 1.00 96.44 100 PHE A N 1
ATOM 779 C CA . PHE A 1 100 ? 11.131 2.512 -11.246 1.00 96.44 100 PHE A CA 1
ATOM 780 C C . PHE A 1 100 ? 12.222 3.352 -11.919 1.00 96.44 100 PHE A C 1
ATOM 782 O O . PHE A 1 100 ? 12.766 2.945 -12.945 1.00 96.44 100 PHE A O 1
ATOM 789 N N . LEU A 1 101 ? 12.609 4.480 -11.311 1.00 95.12 101 LEU A N 1
ATOM 790 C CA . LEU A 1 101 ? 13.723 5.307 -11.793 1.00 95.12 101 LEU A CA 1
ATOM 791 C C . LEU A 1 101 ? 15.040 4.528 -11.840 1.00 95.12 101 LEU A C 1
ATOM 793 O O . LEU A 1 101 ? 15.826 4.676 -12.776 1.00 95.12 101 LEU A O 1
ATOM 797 N N . SER A 1 102 ? 15.276 3.673 -10.850 1.00 93.06 102 SER A N 1
ATOM 798 C CA . SER A 1 102 ? 16.452 2.818 -10.826 1.00 93.06 102 SER A CA 1
ATOM 799 C C . SER A 1 102 ? 16.423 1.738 -11.913 1.00 93.06 102 SER A C 1
ATOM 801 O O . SER A 1 102 ? 17.437 1.490 -12.565 1.00 93.06 102 SER A O 1
ATOM 803 N N . HIS A 1 103 ? 15.255 1.146 -12.181 1.00 93.25 103 HIS A N 1
ATOM 804 C CA . HIS A 1 103 ? 15.066 0.183 -13.274 1.00 93.25 103 HIS A CA 1
ATOM 805 C C . HIS A 1 103 ? 15.296 0.820 -14.655 1.00 93.25 103 HIS A C 1
ATOM 807 O O . HIS A 1 103 ? 15.831 0.180 -15.557 1.00 93.25 103 HIS A O 1
ATOM 813 N N . LEU A 1 104 ? 14.987 2.115 -14.791 1.00 92.75 104 LEU A N 1
ATOM 814 C CA . LEU A 1 104 ? 15.312 2.943 -15.960 1.00 92.75 104 LEU A CA 1
ATOM 815 C C . LEU A 1 104 ? 16.802 3.329 -16.059 1.00 92.75 104 LEU A C 1
ATOM 817 O O . LEU A 1 104 ? 17.196 3.969 -17.032 1.00 92.75 104 LEU A O 1
ATOM 821 N N . ASN A 1 105 ? 17.635 2.957 -15.081 1.00 86.44 105 ASN A N 1
ATOM 822 C CA . ASN A 1 105 ? 19.027 3.401 -14.923 1.00 86.44 105 ASN A CA 1
ATOM 823 C C . ASN A 1 105 ? 19.183 4.930 -14.766 1.00 86.44 105 ASN A C 1
ATOM 825 O O . ASN A 1 105 ? 20.253 5.474 -15.032 1.00 86.44 105 ASN A O 1
ATOM 829 N N . ALA A 1 106 ? 18.134 5.629 -14.321 1.00 78.25 106 ALA A N 1
ATOM 830 C CA . ALA A 1 106 ? 18.165 7.072 -14.064 1.00 78.25 106 ALA A CA 1
ATOM 831 C C . ALA A 1 106 ? 18.725 7.421 -12.670 1.00 78.25 106 ALA A C 1
ATOM 833 O O . ALA A 1 106 ? 19.069 8.570 -12.406 1.00 78.25 106 ALA A O 1
ATOM 834 N N . VAL A 1 107 ? 18.801 6.434 -11.772 1.00 79.56 107 VAL A N 1
ATOM 835 C CA . VAL A 1 107 ? 19.342 6.541 -10.408 1.00 79.56 107 VAL A CA 1
ATOM 836 C C . VAL A 1 107 ? 20.137 5.267 -10.105 1.00 79.56 107 VAL A C 1
ATOM 838 O O . VAL A 1 107 ? 19.854 4.212 -10.678 1.00 79.56 107 VAL A O 1
ATOM 841 N N . THR A 1 108 ? 21.126 5.349 -9.210 1.00 75.56 108 THR A N 1
ATOM 842 C CA . THR A 1 108 ? 21.935 4.208 -8.752 1.00 75.56 108 THR A CA 1
ATOM 843 C C . THR A 1 108 ? 21.056 3.003 -8.408 1.00 75.56 108 THR A C 1
ATOM 845 O O . THR A 1 108 ? 19.987 3.154 -7.811 1.00 75.56 108 THR A O 1
ATOM 848 N N . LYS A 1 109 ? 21.495 1.798 -8.791 1.00 68.00 109 LYS A N 1
ATOM 849 C CA . LYS A 1 109 ? 20.779 0.562 -8.456 1.00 68.00 109 LYS A CA 1
ATOM 850 C C . LYS A 1 109 ? 20.639 0.422 -6.937 1.00 68.00 109 LYS A C 1
ATOM 852 O O . LYS A 1 109 ? 21.624 0.664 -6.240 1.00 68.00 109 LYS A O 1
ATOM 857 N N . PRO A 1 110 ? 19.454 0.037 -6.416 1.00 65.44 110 PRO A N 1
ATOM 858 C CA . PRO A 1 110 ? 19.223 -0.077 -4.976 1.00 65.44 110 PRO A CA 1
ATOM 859 C C . PRO A 1 110 ? 20.141 -1.116 -4.329 1.00 65.44 110 PRO A C 1
ATOM 861 O O . PRO A 1 110 ? 20.409 -1.036 -3.135 1.00 65.44 110 PRO A O 1
ATOM 864 N N . PHE A 1 111 ? 20.661 -2.053 -5.124 1.00 64.81 111 PHE A N 1
ATOM 865 C CA . PHE A 1 111 ? 21.638 -3.039 -4.700 1.00 64.81 111 PHE A CA 1
ATOM 866 C C . PHE A 1 111 ? 22.789 -3.104 -5.713 1.00 64.81 111 PHE A C 1
ATOM 868 O O . PHE A 1 111 ? 22.537 -3.000 -6.922 1.00 64.81 111 PHE A O 1
ATOM 875 N N . PRO A 1 112 ? 24.044 -3.294 -5.262 1.00 62.31 112 PRO A N 1
ATOM 876 C CA . PRO A 1 112 ? 25.107 -3.738 -6.156 1.00 62.31 112 PRO A CA 1
ATOM 877 C C . PRO A 1 112 ? 24.681 -5.057 -6.813 1.00 62.31 112 PRO A C 1
ATOM 879 O O . PRO A 1 112 ? 23.895 -5.808 -6.233 1.00 62.31 112 PRO A O 1
ATOM 882 N N . ALA A 1 113 ? 25.178 -5.338 -8.020 1.00 59.59 113 ALA A N 1
ATOM 883 C CA . ALA A 1 113 ? 25.014 -6.654 -8.625 1.00 59.59 113 ALA A CA 1
ATOM 884 C C . ALA A 1 113 ? 25.679 -7.680 -7.697 1.00 59.59 113 ALA A C 1
ATOM 886 O O . ALA A 1 113 ? 26.900 -7.818 -7.672 1.00 59.59 113 ALA A O 1
ATOM 887 N N . LEU A 1 114 ? 24.884 -8.315 -6.841 1.00 55.16 114 LEU A N 1
ATOM 888 C CA . LEU A 1 114 ? 25.309 -9.512 -6.148 1.00 55.16 114 LEU A CA 1
ATOM 889 C C . LEU A 1 114 ? 25.140 -10.627 -7.176 1.00 55.16 114 LEU A C 1
ATOM 891 O O . LEU A 1 114 ? 24.009 -11.030 -7.450 1.00 55.16 114 LEU A O 1
ATOM 895 N N . PHE A 1 115 ? 26.295 -11.042 -7.706 1.00 49.19 115 PHE A N 1
ATOM 896 C CA . PHE A 1 115 ? 26.544 -11.989 -8.801 1.00 49.19 115 PHE A CA 1
ATOM 897 C C . PHE A 1 115 ? 26.445 -11.393 -10.211 1.00 49.19 115 PHE A C 1
ATOM 899 O O . PHE A 1 115 ? 25.353 -10.941 -10.619 1.00 49.19 115 PHE A O 1
#

pLDDT: mean 91.78, std 10.37, range [49.19, 98.25]

Radius of gyration: 16.78 Å; chains: 1; bounding box: 51×26×41 Å

Foldseek 3Di:
DDPVVVVLQAADPDALCCLQPVQVPVVLCVLVVVLVVCLVVDALVVNLVSLVVSLVSLVVSLSNLQRNLVNDPDNVSSVVSNVVSVVVSVVSNVVSVVSSCVSVVVDPNPDDPPD

Sequence (115 aa):
MNKLQEALNAPGDTPLWIAFWLYGVAISHVLFGSIMLAFNQVATPQFGVLLLVFVAYTAWVLNVVWRNADNVGEPIYGQIARFLTVAWSINAVLVSGFLFLSHLNAVTKPFPALF

Organism: NCBI:txid592361

Secondary structure (DSSP, 8-state):
--HHHHHHHPPP-S-HHIIIIIIIIIIHHHHHHHHHHHTTTS-HHHHHHHHHHHHHHHHHHHHHHHHHTTSSSSHHHHHHHHHHHHHHHHHHHHHHHHHHHHHTTSS--SS----